Protein AF-A0AB73S0J6-F1 (afdb_monomer)

InterPro domains:
  IPR025014 Protein of unknown function DUF3958 [PF13125] (7-113)

Organism: NCBI:txid1890302

Mean predicted aligned error: 4.81 Å

Structure (mmCIF, N/CA/C/O backbone):
data_AF-A0AB73S0J6-F1
#
_entry.id   AF-A0AB73S0J6-F1
#
loop_
_atom_site.group_PDB
_atom_site.id
_atom_site.type_symbol
_atom_site.label_atom_id
_atom_site.label_alt_id
_atom_site.label_comp_id
_atom_site.label_asym_id
_atom_site.label_entity_id
_atom_site.label_seq_id
_atom_site.pdbx_PDB_ins_code
_atom_site.Cartn_x
_atom_site.Cartn_y
_atom_site.Cartn_z
_atom_site.occupancy
_atom_site.B_iso_or_equiv
_atom_site.auth_seq_id
_atom_site.auth_comp_id
_atom_site.auth_asym_id
_atom_site.auth_atom_id
_atom_site.pdbx_PDB_model_num
ATOM 1 N N . MET A 1 1 ? -31.275 0.625 33.387 1.00 61.34 1 MET A N 1
ATOM 2 C CA . MET A 1 1 ? -30.102 1.066 32.606 1.00 61.34 1 MET A CA 1
ATOM 3 C C . MET A 1 1 ? -29.766 2.490 33.020 1.00 61.34 1 MET A C 1
ATOM 5 O O . MET A 1 1 ? -30.668 3.321 33.022 1.00 61.34 1 MET A O 1
ATOM 9 N N . SER A 1 2 ? -28.533 2.765 33.455 1.00 79.69 2 SER A N 1
ATOM 10 C CA . SER A 1 2 ? -28.116 4.140 33.766 1.00 79.69 2 SER A CA 1
ATOM 11 C C . SER A 1 2 ? -27.983 4.931 32.463 1.00 79.69 2 SER A C 1
ATOM 13 O O . SER A 1 2 ? -27.317 4.461 31.541 1.00 79.69 2 SER A O 1
ATOM 15 N N . GLN A 1 3 ? -28.577 6.127 32.389 1.00 82.56 3 GLN A N 1
ATOM 16 C CA . GLN A 1 3 ? -28.443 7.030 31.233 1.00 82.56 3 GLN A CA 1
ATOM 17 C C . GLN A 1 3 ? -26.975 7.350 30.903 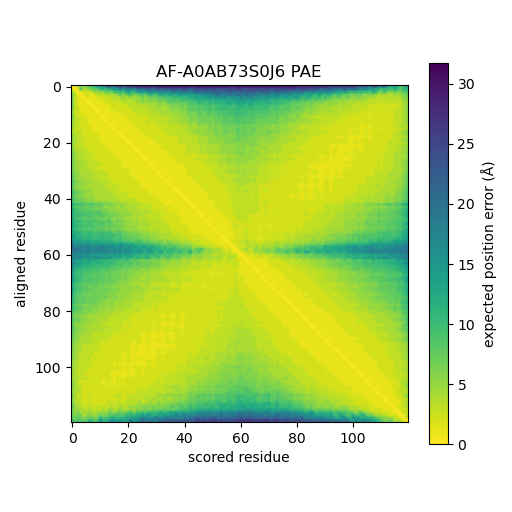1.00 82.56 3 GLN A C 1
ATOM 19 O O . GLN A 1 3 ? -26.662 7.733 29.778 1.00 82.56 3 GLN A O 1
ATOM 24 N N . ASP A 1 4 ? -26.077 7.212 31.879 1.00 88.75 4 ASP A N 1
ATOM 25 C CA . ASP A 1 4 ? -24.643 7.409 31.690 1.00 88.75 4 ASP A CA 1
ATOM 26 C C . ASP A 1 4 ? -23.996 6.266 30.889 1.00 88.75 4 ASP A C 1
ATOM 28 O O . ASP A 1 4 ? -23.315 6.516 29.897 1.00 88.75 4 ASP A O 1
ATOM 32 N N . ILE A 1 5 ? -24.298 5.008 31.230 1.00 86.56 5 ILE A N 1
ATOM 33 C CA . ILE A 1 5 ? -23.751 3.828 30.537 1.00 86.56 5 ILE A CA 1
ATOM 34 C C . ILE A 1 5 ? -24.240 3.779 29.082 1.00 86.56 5 ILE A C 1
ATOM 36 O O . ILE A 1 5 ? -23.470 3.485 28.169 1.00 86.56 5 ILE A O 1
ATOM 40 N N . GLU A 1 6 ? -25.499 4.145 28.835 1.00 88.38 6 GLU A N 1
ATOM 41 C CA . GLU A 1 6 ? -26.053 4.233 27.479 1.00 88.38 6 GLU A CA 1
ATOM 42 C C . GLU A 1 6 ? -25.322 5.285 26.624 1.00 88.38 6 GLU A C 1
ATOM 44 O O . GLU A 1 6 ? -24.990 5.037 25.461 1.00 88.38 6 GLU A O 1
ATOM 49 N N . LYS A 1 7 ? -24.993 6.447 27.205 1.00 92.62 7 LYS A N 1
ATOM 50 C CA . LYS A 1 7 ? -24.176 7.468 26.530 1.00 92.62 7 LYS A CA 1
ATOM 51 C C . LYS A 1 7 ? -22.772 6.952 26.221 1.00 92.62 7 LYS A C 1
ATOM 53 O O . LYS A 1 7 ? -22.290 7.180 25.112 1.00 92.62 7 LYS A O 1
ATOM 58 N N . GLN A 1 8 ? -22.136 6.248 27.157 1.00 92.62 8 GLN A N 1
ATOM 59 C CA . GLN A 1 8 ? -20.801 5.680 26.955 1.00 92.62 8 GLN A CA 1
ATOM 60 C C . GLN A 1 8 ? -20.790 4.619 25.843 1.00 92.62 8 GLN A C 1
ATOM 62 O O . GLN A 1 8 ? -19.937 4.672 24.957 1.00 92.62 8 GLN A O 1
ATOM 67 N N . ILE A 1 9 ? -21.775 3.715 25.813 1.00 91.94 9 ILE A N 1
ATOM 68 C CA . ILE A 1 9 ? -21.926 2.715 24.742 1.00 91.94 9 ILE A CA 1
ATOM 69 C C . ILE A 1 9 ? -22.088 3.400 23.381 1.00 91.94 9 ILE A C 1
ATOM 71 O O . ILE A 1 9 ? -21.414 3.033 22.418 1.00 91.94 9 ILE A O 1
ATOM 75 N N . ASN A 1 10 ? -22.933 4.430 23.293 1.00 94.12 10 ASN A N 1
ATOM 76 C CA . ASN A 1 10 ? -23.132 5.171 22.048 1.00 94.12 10 ASN A CA 1
ATOM 77 C C . ASN A 1 10 ? -21.847 5.860 21.561 1.00 94.12 10 ASN A C 1
ATOM 79 O O . ASN A 1 10 ? -21.560 5.838 20.364 1.00 94.12 10 ASN A O 1
ATOM 83 N N . GLN A 1 11 ? -21.041 6.412 22.472 1.00 95.69 11 GLN A N 1
ATOM 84 C CA . GLN A 1 11 ? -19.741 6.995 22.128 1.00 95.69 11 GLN A CA 1
ATOM 85 C C . GLN A 1 11 ? -18.754 5.946 21.607 1.00 95.69 11 GLN A C 1
ATOM 87 O O . GLN A 1 11 ? -18.078 6.188 20.607 1.00 95.69 11 GLN A O 1
ATOM 92 N N . VAL A 1 12 ? -18.673 4.778 22.251 1.00 96.19 12 VAL A N 1
ATOM 93 C CA . VAL A 1 12 ? -17.807 3.675 21.799 1.00 96.19 12 VAL A CA 1
ATOM 94 C C . VAL A 1 12 ? -18.249 3.1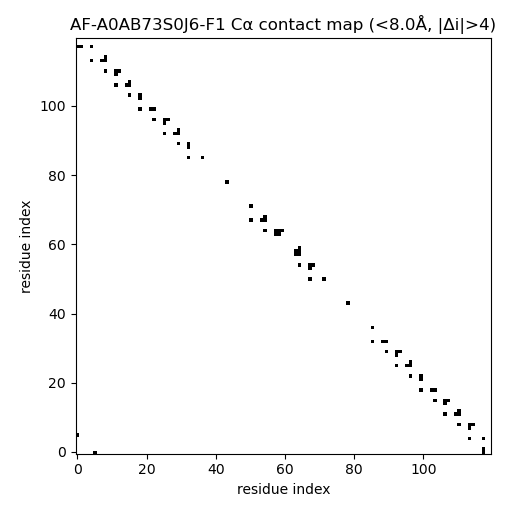74 20.424 1.00 96.19 12 VAL A C 1
ATOM 96 O O . VAL A 1 12 ? -17.417 3.029 19.533 1.00 96.19 12 VAL A O 1
ATOM 99 N N . ASN A 1 13 ? -19.555 3.012 20.203 1.00 95.31 13 ASN A N 1
ATOM 100 C CA . ASN A 1 13 ? -20.108 2.615 18.907 1.00 95.31 13 ASN A CA 1
ATOM 101 C C . ASN A 1 13 ? -19.774 3.619 17.800 1.00 95.31 13 ASN A C 1
ATOM 103 O O . ASN A 1 13 ? -19.464 3.224 16.677 1.00 95.31 13 ASN A O 1
ATOM 107 N N . GLN A 1 14 ? -19.835 4.918 18.101 1.00 96.75 14 GLN A N 1
ATOM 108 C CA . GLN A 1 14 ? -19.466 5.952 17.142 1.00 96.75 14 GLN A CA 1
ATOM 109 C C . GLN A 1 14 ? -17.978 5.875 16.786 1.00 96.75 14 GLN A C 1
ATOM 111 O O . GLN A 1 14 ? -17.639 5.924 15.607 1.00 96.75 14 GLN A O 1
ATOM 116 N N . LYS A 1 15 ? -17.102 5.694 17.781 1.00 97.62 15 LYS A N 1
ATOM 117 C CA . LYS A 1 15 ? -15.661 5.523 17.550 1.00 97.62 15 LYS A CA 1
ATOM 118 C C . LYS A 1 15 ? -15.357 4.270 16.730 1.00 97.62 15 LYS A C 1
ATOM 120 O O . LYS A 1 15 ? -14.574 4.355 15.796 1.00 97.62 15 LYS A O 1
ATOM 125 N N . LEU A 1 16 ? -16.011 3.144 17.023 1.00 97.44 16 LEU A N 1
ATOM 126 C CA . LEU A 1 16 ? -15.868 1.909 16.243 1.00 97.44 16 LEU A CA 1
ATOM 127 C C . LEU A 1 16 ? -16.242 2.122 14.773 1.00 97.44 16 LEU A C 1
ATOM 129 O O . LEU A 1 16 ? -15.513 1.687 13.891 1.00 97.44 16 LEU A O 1
ATOM 133 N N . ARG A 1 17 ? -17.330 2.853 14.494 1.00 97.56 17 ARG A N 1
ATOM 134 C CA . ARG A 1 17 ? -17.694 3.215 13.113 1.00 97.56 17 ARG A CA 1
ATOM 135 C C . ARG A 1 17 ? -16.603 4.030 12.424 1.00 97.56 17 ARG A C 1
ATOM 137 O O . ARG A 1 17 ? -16.253 3.704 11.297 1.00 97.56 17 ARG A O 1
ATOM 144 N N . SER A 1 18 ? -16.049 5.040 13.096 1.00 97.75 18 SER A N 1
ATOM 145 C CA . SER A 1 18 ? -14.926 5.813 12.551 1.00 97.75 18 SER A CA 1
ATOM 146 C C . SER A 1 18 ? -13.714 4.932 12.241 1.00 97.75 18 SER A C 1
ATOM 148 O O . SER A 1 18 ? -13.138 5.066 11.167 1.00 97.75 18 SER A O 1
ATOM 150 N N . VAL A 1 19 ? -13.368 3.997 13.131 1.00 98.19 19 VAL A N 1
ATOM 151 C CA . VAL A 1 19 ? -12.252 3.064 12.911 1.00 98.19 19 VAL A CA 1
ATOM 152 C C . VAL A 1 19 ? -12.506 2.168 11.702 1.00 98.19 19 VAL A C 1
ATOM 154 O O . VAL A 1 19 ? -11.609 2.009 10.882 1.00 98.19 19 VAL A O 1
ATOM 157 N N . PHE A 1 20 ? -13.724 1.645 11.526 1.00 97.50 20 PHE A N 1
ATOM 158 C CA . PHE A 1 20 ? -14.058 0.847 10.342 1.00 97.50 20 PHE A CA 1
ATOM 159 C C . PHE A 1 20 ? -13.924 1.641 9.038 1.00 97.50 20 PHE A C 1
ATOM 161 O O . PHE A 1 20 ? -13.409 1.119 8.052 1.00 97.50 20 PHE A O 1
ATOM 168 N N . GLU A 1 21 ? -14.341 2.910 9.023 1.00 98.19 21 GLU A N 1
ATOM 169 C CA . GLU A 1 21 ? -14.141 3.778 7.857 1.00 98.19 21 GLU A CA 1
ATOM 170 C C . GLU A 1 21 ? -12.653 4.014 7.563 1.00 98.19 21 GLU A C 1
ATOM 172 O O . GLU A 1 21 ? -12.243 4.040 6.403 1.00 98.19 21 GLU A O 1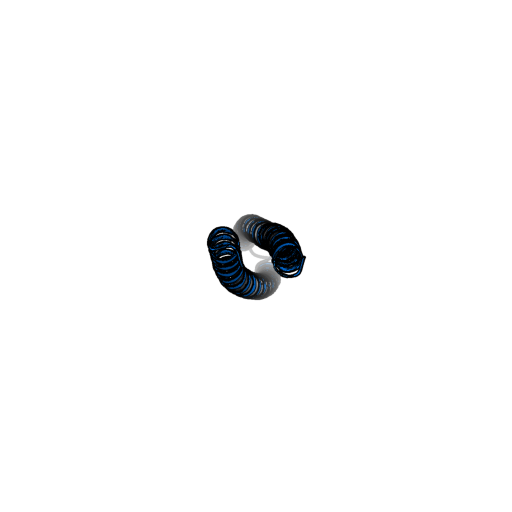
ATOM 177 N N . GLU A 1 22 ? -11.831 4.200 8.596 1.00 98.38 22 GLU A N 1
ATOM 178 C CA . GLU A 1 22 ? -10.385 4.375 8.440 1.00 98.38 22 GLU A CA 1
ATOM 179 C C . GLU A 1 22 ? -9.696 3.088 7.977 1.00 98.38 22 GLU A C 1
ATOM 181 O O . GLU A 1 22 ? -8.829 3.147 7.107 1.00 98.38 22 GLU A O 1
ATOM 186 N N . GLN A 1 23 ? -10.119 1.924 8.474 1.00 98.19 23 GLN A N 1
ATOM 187 C CA . GLN A 1 23 ? -9.634 0.622 8.013 1.00 98.19 23 GLN A CA 1
ATOM 188 C C . GLN A 1 23 ? -9.959 0.384 6.535 1.00 98.19 23 GLN A C 1
ATOM 190 O O . GLN A 1 23 ? -9.086 -0.060 5.792 1.00 98.19 23 GLN A O 1
ATOM 195 N N . ASP A 1 24 ? -11.169 0.722 6.084 1.00 98.38 24 ASP A N 1
ATOM 196 C CA . ASP A 1 24 ? -11.562 0.604 4.674 1.00 98.38 24 ASP A CA 1
ATOM 197 C C . ASP A 1 24 ? -10.723 1.520 3.764 1.00 98.38 24 ASP A C 1
ATOM 199 O O . ASP A 1 24 ? -10.198 1.097 2.725 1.00 98.38 24 ASP A O 1
ATOM 203 N N . ARG A 1 25 ? -10.494 2.767 4.199 1.00 98.44 25 ARG A N 1
ATOM 204 C CA . ARG A 1 25 ? -9.607 3.709 3.497 1.00 98.44 25 ARG A CA 1
ATOM 205 C C . ARG A 1 25 ? -8.165 3.210 3.457 1.00 98.44 25 ARG A C 1
ATOM 207 O O . ARG A 1 25 ? -7.540 3.262 2.397 1.00 98.44 25 ARG A O 1
ATOM 214 N N . ASN A 1 26 ? -7.637 2.719 4.577 1.00 98.62 26 ASN A N 1
ATOM 215 C CA . ASN A 1 26 ? -6.283 2.177 4.657 1.00 98.62 26 ASN A CA 1
ATOM 216 C C . ASN A 1 26 ? -6.132 0.937 3.760 1.00 98.62 26 ASN A C 1
ATOM 218 O O . ASN A 1 26 ? -5.163 0.843 3.009 1.00 98.62 26 ASN A O 1
ATOM 222 N N . GLN A 1 27 ? -7.121 0.041 3.741 1.00 98.44 27 GLN A N 1
ATOM 223 C CA . GLN A 1 27 ? -7.125 -1.136 2.874 1.00 98.44 27 GLN A CA 1
ATOM 224 C C . GLN A 1 27 ? -7.153 -0.757 1.386 1.00 98.44 27 GLN A C 1
ATOM 226 O O . GLN A 1 27 ? -6.395 -1.318 0.592 1.00 98.44 27 GLN A O 1
ATOM 231 N N . SER A 1 2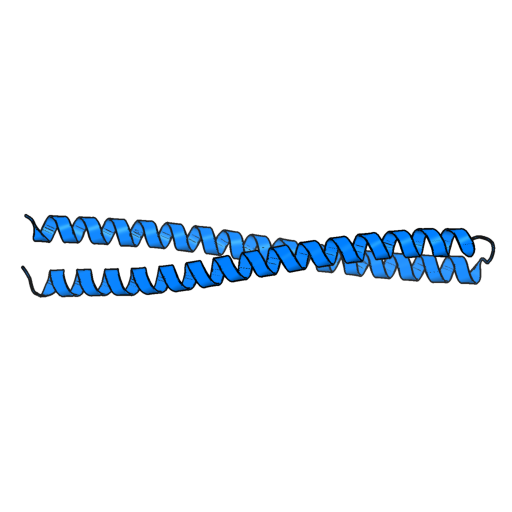8 ? -7.969 0.230 1.011 1.00 98.50 28 SER A N 1
ATOM 232 C CA . SER A 1 28 ? -7.997 0.774 -0.352 1.00 98.50 28 SER A CA 1
ATOM 233 C C . SER A 1 28 ? -6.651 1.400 -0.739 1.00 98.50 28 SER A C 1
ATOM 235 O O . SER A 1 28 ? -6.155 1.199 -1.848 1.00 98.50 28 SER A O 1
ATOM 237 N N . ALA A 1 29 ? -6.015 2.123 0.188 1.00 98.56 29 ALA A N 1
ATOM 238 C CA . ALA A 1 29 ? -4.697 2.711 -0.027 1.00 98.56 29 ALA A CA 1
ATOM 239 C C . ALA A 1 29 ? -3.592 1.648 -0.167 1.00 98.56 29 ALA A C 1
ATOM 241 O O . ALA A 1 29 ? -2.692 1.825 -0.986 1.00 98.56 29 ALA A O 1
ATOM 242 N N . ILE A 1 30 ? -3.670 0.539 0.576 1.00 98.56 30 ILE A N 1
ATOM 243 C CA . ILE A 1 30 ? -2.757 -0.605 0.429 1.00 98.56 30 ILE A CA 1
ATOM 244 C C . ILE A 1 30 ? -2.892 -1.220 -0.965 1.00 98.56 30 ILE A C 1
ATOM 246 O O . ILE A 1 30 ? -1.882 -1.417 -1.630 1.00 98.56 30 ILE A O 1
ATOM 250 N N . GLN A 1 31 ? -4.113 -1.455 -1.446 1.00 98.50 31 GLN A N 1
ATOM 251 C CA . GLN A 1 31 ? -4.332 -2.006 -2.790 1.00 98.50 31 GLN A CA 1
ATOM 252 C C . GLN A 1 31 ? -3.799 -1.076 -3.887 1.00 98.50 31 GLN A C 1
ATOM 254 O O . GLN A 1 31 ? -3.143 -1.526 -4.826 1.00 98.50 31 GLN A O 1
ATOM 259 N N . ALA A 1 32 ? -4.033 0.232 -3.757 1.00 98.38 32 ALA A N 1
ATOM 260 C CA . ALA A 1 32 ? -3.486 1.217 -4.686 1.00 98.38 32 ALA A CA 1
ATOM 261 C C . ALA A 1 32 ? -1.946 1.230 -4.670 1.00 98.38 32 ALA A C 1
ATOM 263 O O . ALA A 1 32 ? -1.317 1.326 -5.723 1.00 98.38 32 ALA A O 1
ATOM 264 N N . GLN A 1 33 ? -1.338 1.097 -3.488 1.00 98.31 33 GLN A N 1
ATOM 265 C CA . GLN A 1 33 ? 0.112 1.002 -3.326 1.00 98.31 33 GLN A CA 1
ATOM 266 C C . GLN A 1 33 ? 0.679 -0.278 -3.961 1.00 98.31 33 GLN A C 1
ATOM 268 O O . GLN A 1 33 ? 1.699 -0.220 -4.642 1.00 98.31 33 GLN A O 1
ATOM 273 N N . GLU A 1 34 ? 0.015 -1.421 -3.783 1.00 98.25 34 GLU A N 1
ATOM 274 C CA . GLU A 1 34 ? 0.405 -2.696 -4.401 1.00 98.25 34 GLU A CA 1
ATOM 275 C C . GLU A 1 34 ? 0.346 -2.626 -5.931 1.00 98.25 34 GLU A C 1
ATOM 277 O O . GLU A 1 34 ? 1.259 -3.108 -6.606 1.00 98.25 34 GLU A O 1
ATOM 282 N N . GLN A 1 35 ? -0.679 -1.971 -6.485 1.00 98.38 35 GLN A N 1
ATOM 283 C CA . GLN A 1 35 ? -0.767 -1.741 -7.926 1.00 98.38 35 GLN A CA 1
ATOM 284 C C . GLN A 1 35 ? 0.360 -0.826 -8.422 1.00 98.38 35 GLN A C 1
ATOM 286 O O . GLN A 1 35 ? 1.015 -1.146 -9.411 1.00 98.38 35 GLN A O 1
ATOM 291 N N . ALA A 1 36 ? 0.639 0.273 -7.714 1.00 98.00 36 ALA A N 1
ATOM 292 C CA . ALA A 1 36 ? 1.726 1.184 -8.070 1.00 98.00 36 ALA A CA 1
ATOM 293 C C . ALA A 1 36 ? 3.101 0.489 -8.046 1.00 98.00 36 ALA A C 1
ATOM 295 O O . ALA A 1 36 ? 3.936 0.735 -8.918 1.00 98.00 36 ALA A O 1
ATOM 296 N N . GLU A 1 37 ? 3.335 -0.406 -7.082 1.00 98.31 37 GLU A N 1
ATOM 297 C CA . GLU A 1 37 ? 4.533 -1.250 -7.034 1.00 98.31 37 GLU A CA 1
ATOM 298 C C . GLU A 1 37 ? 4.615 -2.186 -8.245 1.00 98.31 37 GLU A C 1
ATOM 300 O O . GLU A 1 37 ? 5.664 -2.258 -8.889 1.00 98.31 37 GLU A O 1
ATOM 305 N N . ALA A 1 38 ? 3.522 -2.874 -8.588 1.00 98.12 38 ALA A N 1
ATOM 306 C CA . ALA A 1 38 ? 3.477 -3.770 -9.742 1.00 98.12 38 ALA A CA 1
ATOM 307 C C . ALA A 1 38 ? 3.786 -3.030 -11.056 1.00 98.12 38 ALA A C 1
ATOM 309 O O . ALA A 1 38 ? 4.667 -3.457 -11.810 1.00 98.12 38 ALA A O 1
ATOM 310 N N . ASP A 1 39 ? 3.136 -1.886 -11.280 1.00 98.12 39 ASP A N 1
ATOM 311 C CA . ASP A 1 39 ? 3.342 -1.038 -12.458 1.00 98.12 39 ASP A CA 1
ATOM 312 C C . ASP A 1 39 ? 4.794 -0.539 -12.537 1.00 98.12 39 ASP A C 1
ATOM 314 O O . ASP A 1 39 ? 5.423 -0.543 -13.604 1.00 98.12 39 ASP A O 1
ATOM 318 N N . PHE A 1 40 ? 5.369 -0.146 -11.396 1.00 97.81 40 PHE A N 1
ATOM 319 C CA . PHE A 1 40 ? 6.762 0.280 -11.313 1.00 97.81 40 PHE A CA 1
ATOM 320 C C . PHE A 1 40 ? 7.732 -0.849 -11.679 1.00 97.81 40 PHE A C 1
ATOM 322 O O . PHE A 1 40 ? 8.642 -0.636 -12.486 1.00 97.81 40 PHE A O 1
ATOM 329 N N . TYR A 1 41 ? 7.547 -2.056 -11.136 1.00 96.75 41 TYR A N 1
ATOM 330 C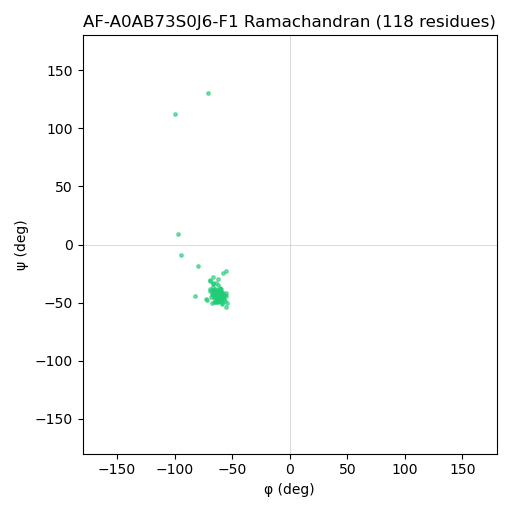 CA . TYR A 1 41 ? 8.424 -3.189 -11.444 1.00 96.75 41 TYR A CA 1
ATOM 331 C C . TYR A 1 41 ? 8.308 -3.642 -12.904 1.00 96.75 41 TYR A C 1
ATOM 333 O O . TYR A 1 41 ? 9.321 -4.013 -13.508 1.00 96.75 41 TYR A O 1
ATOM 341 N N . GLU A 1 42 ? 7.120 -3.557 -13.504 1.00 97.56 42 GLU A N 1
ATOM 342 C CA . GLU A 1 42 ? 6.937 -3.798 -14.936 1.00 97.56 42 GLU A CA 1
ATOM 343 C C . GLU A 1 42 ? 7.701 -2.762 -15.775 1.00 97.56 42 GLU A C 1
ATOM 345 O O . GLU A 1 42 ? 8.474 -3.124 -16.670 1.00 97.56 42 GLU A O 1
ATOM 350 N N . CYS A 1 43 ? 7.541 -1.473 -15.460 1.00 95.88 43 CYS A N 1
ATOM 351 C CA . CYS A 1 43 ? 8.243 -0.383 -16.136 1.00 95.88 43 CYS A CA 1
ATOM 352 C C . CYS A 1 43 ? 9.766 -0.544 -16.032 1.00 95.88 43 CYS A C 1
ATOM 354 O O . CYS A 1 43 ? 10.474 -0.483 -17.040 1.00 95.88 43 CYS A O 1
ATOM 356 N N . ARG A 1 44 ? 10.267 -0.846 -14.832 1.00 96.19 44 ARG A N 1
ATOM 357 C CA . ARG A 1 44 ? 11.682 -1.114 -14.558 1.00 96.19 44 ARG A CA 1
ATOM 358 C C . ARG A 1 44 ? 12.223 -2.287 -15.374 1.00 96.19 44 ARG A C 1
ATOM 360 O O . ARG A 1 44 ? 13.312 -2.206 -15.940 1.00 96.19 44 ARG A O 1
ATOM 367 N N . SER A 1 45 ? 11.463 -3.378 -15.470 1.00 96.12 45 SER A N 1
ATOM 368 C CA . SER A 1 45 ? 11.845 -4.534 -16.287 1.00 96.12 45 SER A CA 1
ATOM 369 C C . SER A 1 45 ? 11.969 -4.161 -17.768 1.00 96.12 45 SER A C 1
ATOM 371 O O . SER A 1 45 ? 12.982 -4.460 -18.407 1.00 96.12 45 SER A O 1
ATOM 373 N N . ARG A 1 46 ? 10.983 -3.430 -18.303 1.00 96.25 46 ARG A N 1
ATOM 374 C CA . ARG A 1 46 ? 10.999 -2.935 -19.689 1.00 96.25 46 ARG A CA 1
ATOM 375 C C . ARG A 1 46 ? 12.162 -1.981 -19.948 1.00 96.25 46 ARG A C 1
ATOM 377 O O . ARG A 1 46 ? 12.812 -2.092 -20.985 1.00 96.25 46 ARG A O 1
ATOM 384 N N . ASN A 1 47 ? 12.436 -1.077 -19.008 1.00 94.94 47 ASN A N 1
ATOM 385 C CA . ASN A 1 47 ? 13.544 -0.132 -19.083 1.00 94.94 47 ASN A CA 1
ATOM 386 C C . ASN A 1 47 ? 14.883 -0.873 -19.202 1.00 94.94 47 ASN A C 1
ATOM 388 O O . ASN A 1 47 ? 15.628 -0.646 -20.155 1.00 94.94 47 ASN A O 1
ATOM 392 N N . ARG A 1 48 ? 15.130 -1.846 -18.318 1.00 95.69 48 ARG A N 1
ATOM 393 C CA . ARG A 1 48 ? 16.331 -2.687 -18.364 1.00 95.69 48 ARG A CA 1
ATOM 394 C C . ARG A 1 48 ? 16.509 -3.375 -19.719 1.00 95.69 48 ARG A C 1
ATOM 396 O O . ARG A 1 48 ? 17.574 -3.261 -20.314 1.00 95.69 48 ARG A O 1
ATOM 403 N N . LEU A 1 49 ? 15.470 -4.040 -20.229 1.00 96.56 49 LEU A N 1
ATOM 404 C CA . LEU A 1 49 ? 15.535 -4.731 -21.525 1.00 96.56 49 LEU A CA 1
ATOM 405 C C . LEU A 1 49 ? 15.836 -3.772 -22.686 1.00 96.56 49 LEU A C 1
ATOM 407 O O . LEU A 1 49 ? 16.560 -4.123 -23.620 1.00 96.56 49 LEU A O 1
ATOM 411 N N . LEU A 1 50 ? 15.283 -2.559 -22.635 1.00 95.88 50 LEU A N 1
ATOM 412 C CA . LEU A 1 50 ? 15.532 -1.526 -23.633 1.00 95.88 50 LEU A CA 1
ATOM 413 C C . LEU A 1 50 ? 16.995 -1.068 -23.607 1.00 95.88 50 LEU A C 1
ATOM 415 O O . LEU A 1 50 ? 17.620 -1.008 -24.666 1.00 95.88 50 LEU A O 1
ATOM 419 N N . PHE A 1 51 ? 17.560 -0.804 -22.427 1.00 95.62 51 PHE A N 1
ATOM 420 C CA . PHE A 1 51 ? 18.968 -0.417 -22.312 1.00 95.62 51 PHE A CA 1
ATOM 421 C C . PHE A 1 51 ? 19.923 -1.549 -22.686 1.00 95.62 51 PHE A C 1
ATOM 423 O O . PHE A 1 51 ? 20.885 -1.286 -23.404 1.00 95.62 51 PHE A O 1
ATOM 430 N N . ASP A 1 52 ? 19.624 -2.798 -22.315 1.00 94.88 52 ASP A N 1
ATOM 431 C CA . ASP A 1 52 ? 20.405 -3.968 -22.739 1.00 94.88 52 ASP A CA 1
ATOM 432 C C . ASP A 1 52 ? 20.481 -4.044 -24.277 1.00 94.88 52 ASP A C 1
ATOM 434 O O . ASP A 1 52 ? 21.551 -4.242 -24.858 1.00 94.88 52 ASP A O 1
ATOM 438 N N . ARG A 1 53 ? 19.357 -3.799 -24.967 1.00 95.44 53 ARG A N 1
ATOM 439 C CA . ARG A 1 53 ? 19.302 -3.780 -26.437 1.00 95.44 53 ARG A CA 1
ATOM 440 C C . ARG A 1 53 ? 20.057 -2.598 -27.047 1.00 95.44 53 ARG A C 1
ATOM 442 O O . ARG A 1 53 ? 20.767 -2.777 -28.038 1.00 95.44 53 ARG A O 1
ATOM 449 N N . ILE A 1 54 ? 19.878 -1.394 -26.504 1.00 93.75 54 ILE A N 1
ATOM 450 C CA . ILE A 1 54 ? 20.516 -0.174 -27.017 1.00 93.75 54 ILE A CA 1
ATOM 451 C C . ILE A 1 54 ? 22.032 -0.268 -26.858 1.00 93.75 54 ILE A C 1
ATOM 453 O O . ILE A 1 54 ? 22.755 -0.071 -27.833 1.00 93.75 54 ILE A O 1
ATOM 457 N N . LEU A 1 55 ? 22.510 -0.636 -25.669 1.00 92.56 55 LEU A N 1
ATOM 458 C CA . LEU A 1 55 ? 23.935 -0.799 -25.397 1.00 92.56 55 LEU A CA 1
ATOM 459 C C . LEU A 1 55 ? 24.528 -1.934 -26.234 1.00 92.56 55 LEU A C 1
ATOM 461 O O . LEU A 1 55 ? 25.600 -1.768 -26.806 1.00 92.56 55 LEU A O 1
ATOM 465 N N . GLY A 1 56 ? 23.798 -3.040 -26.410 1.00 92.25 56 GLY A N 1
ATOM 466 C CA . GLY A 1 56 ? 24.194 -4.111 -27.325 1.00 92.25 56 GLY A CA 1
ATOM 467 C C . GLY A 1 56 ? 24.282 -3.671 -28.792 1.00 92.25 56 GLY A C 1
ATOM 468 O O . GLY A 1 56 ? 25.103 -4.199 -29.534 1.00 92.25 56 GLY A O 1
ATOM 469 N N . THR A 1 57 ? 23.494 -2.683 -29.221 1.00 93.69 57 THR A N 1
ATOM 470 C CA . THR A 1 57 ? 23.510 -2.175 -30.607 1.00 93.69 57 THR A CA 1
ATOM 471 C C . THR A 1 57 ? 24.628 -1.158 -30.833 1.00 93.69 57 THR A C 1
ATOM 473 O O . THR A 1 57 ? 25.334 -1.230 -31.834 1.00 93.69 57 THR A O 1
ATOM 476 N N . TRP A 1 58 ? 24.809 -0.224 -29.899 1.00 91.44 58 TRP A N 1
ATOM 477 C CA . TRP A 1 58 ? 25.704 0.926 -30.057 1.00 91.44 58 TRP A CA 1
ATOM 478 C C . TRP A 1 58 ? 27.091 0.735 -29.430 1.00 91.44 58 TRP A C 1
ATOM 480 O O . TRP A 1 58 ? 27.874 1.676 -29.407 1.00 91.44 58 TRP A O 1
ATOM 490 N N . HIS A 1 59 ? 27.436 -0.471 -28.969 1.00 82.81 59 HIS A N 1
ATOM 491 C CA . HIS A 1 59 ? 28.720 -0.756 -28.308 1.00 82.81 59 HIS A CA 1
ATOM 492 C C . HIS A 1 59 ? 29.969 -0.433 -29.152 1.00 82.81 59 HIS A C 1
ATOM 494 O O . HIS A 1 59 ? 31.045 -0.227 -28.594 1.00 82.81 59 HIS A O 1
ATOM 500 N N . GLY A 1 60 ? 29.851 -0.414 -30.485 1.00 85.62 60 GLY A N 1
ATOM 501 C CA . GLY A 1 60 ? 30.951 -0.069 -31.393 1.00 85.62 60 GLY A CA 1
ATOM 502 C C . GLY A 1 60 ? 31.202 1.437 -31.536 1.00 85.62 60 GLY A C 1
ATOM 503 O O . GLY A 1 60 ? 32.287 1.834 -31.958 1.00 85.62 60 GLY A O 1
ATOM 504 N N . ASP A 1 61 ? 30.227 2.272 -31.171 1.00 94.88 61 ASP A N 1
ATOM 505 C CA . ASP A 1 61 ? 30.343 3.729 -31.173 1.00 94.88 61 ASP A CA 1
ATOM 506 C C . ASP A 1 61 ? 30.633 4.210 -29.749 1.00 94.88 61 ASP A C 1
ATOM 508 O O . ASP A 1 61 ? 29.803 4.106 -28.845 1.00 94.88 61 ASP A O 1
ATOM 512 N N . ARG A 1 62 ? 31.839 4.742 -29.539 1.00 92.38 62 ARG A N 1
ATOM 513 C CA . ARG A 1 62 ? 32.302 5.159 -28.212 1.00 92.38 62 ARG A CA 1
ATOM 514 C C . ARG A 1 62 ? 31.458 6.287 -27.618 1.00 92.38 62 ARG A C 1
ATOM 516 O O . ARG A 1 62 ? 31.217 6.274 -26.412 1.00 92.38 62 ARG A O 1
ATOM 523 N N . GLU A 1 63 ? 31.060 7.267 -28.423 1.00 94.56 63 GLU A N 1
ATOM 524 C CA . GLU A 1 63 ? 30.320 8.434 -27.938 1.00 94.56 63 GLU A CA 1
ATOM 525 C C . GLU A 1 63 ? 28.895 8.026 -27.565 1.00 94.56 63 GLU A C 1
ATOM 527 O O . GLU A 1 63 ? 28.451 8.271 -26.440 1.00 94.56 63 GLU A O 1
ATOM 532 N N . MET A 1 64 ? 28.226 7.289 -28.455 1.00 93.62 64 MET A N 1
ATOM 533 C CA . MET A 1 64 ? 26.871 6.797 -28.214 1.00 93.62 64 MET A CA 1
ATOM 534 C C . MET A 1 64 ? 26.824 5.782 -27.068 1.00 93.62 64 MET A C 1
ATOM 536 O O . MET A 1 64 ? 25.938 5.855 -26.215 1.00 93.62 64 MET A O 1
ATOM 540 N N . SER A 1 65 ? 27.793 4.865 -26.988 1.00 92.31 65 SER A N 1
ATOM 541 C CA . SER A 1 65 ? 27.878 3.909 -25.881 1.00 92.31 65 SER A CA 1
ATOM 542 C C . SER A 1 65 ? 28.061 4.616 -24.536 1.00 92.31 65 SER A C 1
ATOM 544 O O . SER A 1 65 ? 27.433 4.215 -23.555 1.00 92.31 65 SER A O 1
ATOM 546 N N . GLN A 1 66 ? 28.898 5.657 -24.465 1.00 94.75 66 GLN A N 1
ATOM 547 C CA . GLN A 1 66 ? 29.094 6.416 -23.228 1.00 94.75 66 GLN A CA 1
ATOM 548 C C . GLN A 1 66 ? 27.836 7.202 -22.847 1.00 94.75 66 GLN A C 1
ATOM 550 O O . GLN A 1 66 ? 27.455 7.208 -21.676 1.00 94.75 66 GLN A O 1
ATOM 555 N N . PHE A 1 67 ? 27.177 7.831 -23.825 1.00 95.50 67 PHE A N 1
ATOM 556 C CA . PHE A 1 67 ? 25.923 8.549 -23.615 1.00 95.50 67 PHE A CA 1
ATOM 557 C C . PHE A 1 67 ? 24.863 7.640 -22.983 1.00 95.50 67 PHE A C 1
ATOM 559 O O . PHE A 1 67 ? 24.361 7.942 -21.900 1.00 95.50 67 PHE A O 1
ATOM 566 N N . PHE A 1 68 ? 24.587 6.483 -23.593 1.00 95.38 68 PHE A N 1
ATOM 567 C CA . PHE A 1 68 ? 23.573 5.561 -23.081 1.00 95.38 68 PHE A CA 1
ATOM 568 C C . PHE A 1 68 ? 23.948 4.933 -21.738 1.00 95.38 68 PHE A C 1
ATOM 570 O O . PHE A 1 68 ? 23.057 4.714 -20.920 1.00 95.38 68 PHE A O 1
ATOM 577 N N . MET A 1 69 ? 25.235 4.677 -21.475 1.00 94.00 69 MET A N 1
ATOM 578 C CA . MET A 1 69 ? 25.680 4.207 -20.159 1.00 94.00 69 MET A CA 1
ATOM 579 C C . MET A 1 69 ? 25.391 5.234 -19.064 1.00 94.00 69 MET A C 1
ATOM 581 O O . MET A 1 69 ? 24.842 4.870 -18.026 1.00 94.00 69 MET A O 1
ATOM 585 N N . ASN A 1 70 ? 25.704 6.510 -19.305 1.00 96.12 70 ASN A N 1
ATOM 586 C CA . ASN A 1 70 ? 25.420 7.579 -18.348 1.00 96.12 70 ASN A CA 1
ATOM 587 C C . ASN A 1 70 ? 23.905 7.722 -18.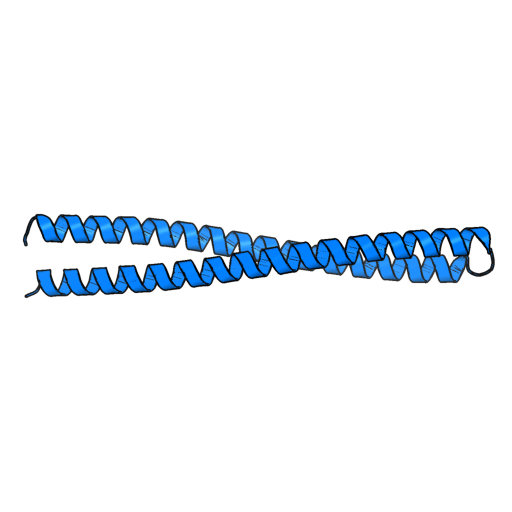125 1.00 96.12 70 ASN A C 1
ATOM 589 O O . ASN A 1 70 ? 23.449 7.730 -16.986 1.00 96.12 70 ASN A O 1
ATOM 593 N N . THR A 1 71 ? 23.107 7.732 -19.201 1.00 95.94 71 THR A N 1
ATOM 594 C CA . THR A 1 71 ? 21.639 7.780 -19.090 1.00 95.94 71 THR A CA 1
ATOM 595 C C . THR A 1 71 ? 21.082 6.583 -18.319 1.00 95.94 71 THR A C 1
ATOM 597 O O . THR A 1 71 ? 20.150 6.736 -17.531 1.00 95.94 71 THR A O 1
ATOM 600 N N . TYR A 1 72 ? 21.644 5.387 -18.515 1.00 95.56 72 TYR A N 1
ATOM 601 C CA . TYR A 1 72 ? 21.201 4.202 -17.790 1.00 95.56 72 TYR A CA 1
ATOM 602 C C . TYR A 1 72 ? 21.534 4.291 -16.299 1.00 95.56 72 TYR A C 1
ATOM 604 O O . TYR A 1 72 ? 20.705 3.938 -15.462 1.00 95.56 72 TYR A O 1
ATOM 612 N N . GLN A 1 73 ? 22.711 4.814 -15.949 1.00 95.75 73 GLN A N 1
ATOM 613 C CA . GLN A 1 73 ? 23.073 5.076 -14.556 1.00 95.75 73 GLN A CA 1
ATOM 614 C C . GLN A 1 73 ? 22.109 6.077 -13.908 1.00 95.75 73 GLN A C 1
ATOM 616 O O . GLN A 1 73 ? 21.605 5.809 -12.816 1.00 95.75 73 GLN A 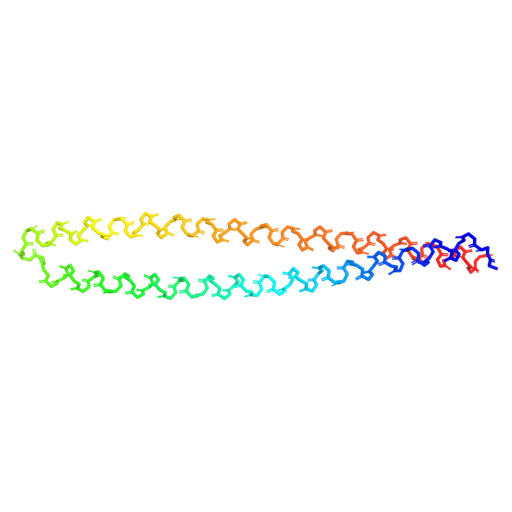O 1
ATOM 621 N N . ASP A 1 74 ? 21.779 7.174 -14.592 1.00 96.81 74 ASP A N 1
ATOM 622 C CA . ASP A 1 74 ? 20.801 8.156 -14.109 1.00 96.81 74 ASP A CA 1
ATOM 623 C C . ASP A 1 74 ? 19.420 7.520 -13.889 1.00 96.81 74 ASP A C 1
ATOM 625 O O . ASP A 1 74 ? 18.799 7.708 -12.838 1.00 96.81 74 ASP A O 1
ATOM 629 N N . ALA A 1 75 ? 18.9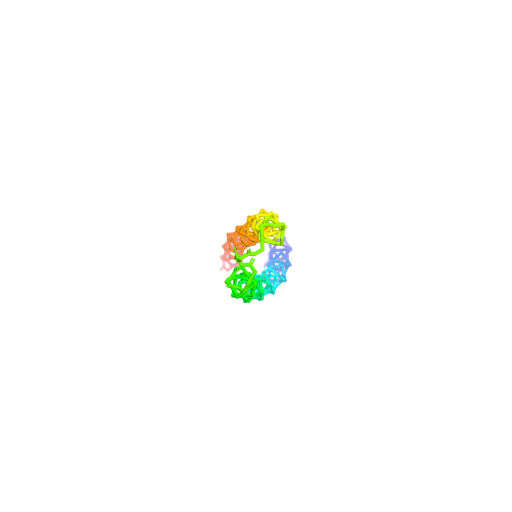59 6.696 -14.835 1.00 95.56 75 ALA A N 1
ATOM 630 C CA . ALA A 1 75 ? 17.716 5.945 -14.695 1.00 95.56 75 ALA A CA 1
ATOM 631 C C . ALA A 1 75 ? 17.753 5.008 -13.475 1.00 95.56 75 ALA A C 1
ATOM 633 O O . ALA A 1 75 ? 16.822 5.013 -12.671 1.00 95.56 75 ALA A O 1
ATOM 634 N N . GLN A 1 76 ? 18.850 4.274 -13.261 1.00 95.62 76 GLN A N 1
ATOM 635 C CA . GLN A 1 76 ? 19.026 3.414 -12.085 1.00 95.62 76 GLN A CA 1
ATOM 636 C C . GLN A 1 76 ? 19.016 4.203 -10.768 1.00 95.62 76 GLN A C 1
ATOM 638 O O . GLN A 1 76 ? 18.523 3.705 -9.752 1.00 95.62 76 GLN A O 1
ATOM 643 N N . HIS A 1 77 ? 19.553 5.424 -10.751 1.00 96.56 77 HIS A N 1
ATOM 644 C CA . HIS A 1 77 ? 19.485 6.294 -9.577 1.00 96.56 77 HIS A CA 1
ATOM 645 C C . HIS A 1 77 ? 18.042 6.697 -9.257 1.00 96.56 77 HIS A C 1
ATOM 647 O O . HIS A 1 77 ? 17.633 6.624 -8.095 1.00 96.56 77 HIS A O 1
ATOM 653 N N . ILE A 1 78 ? 17.258 7.053 -10.278 1.00 95.62 78 ILE A N 1
ATOM 654 C CA . ILE A 1 78 ? 15.829 7.351 -10.130 1.00 95.62 78 ILE A CA 1
ATOM 655 C C . ILE A 1 78 ? 15.069 6.105 -9.659 1.00 95.62 78 ILE A C 1
ATOM 657 O O . ILE A 1 78 ? 14.312 6.190 -8.695 1.00 95.62 78 ILE A O 1
ATOM 661 N N . GLU A 1 79 ? 15.319 4.938 -10.260 1.00 96.69 79 GLU A N 1
ATOM 662 C CA . GLU A 1 79 ? 14.689 3.671 -9.864 1.00 96.69 79 GLU A CA 1
ATOM 663 C C . GLU A 1 79 ? 14.904 3.357 -8.380 1.00 96.69 79 GLU A C 1
ATOM 665 O O . GLU A 1 79 ? 13.962 2.973 -7.688 1.00 96.69 79 GLU A O 1
ATOM 670 N N . ARG A 1 80 ? 16.127 3.532 -7.863 1.00 97.31 80 ARG A N 1
ATOM 671 C CA . ARG A 1 80 ? 16.425 3.302 -6.438 1.00 97.31 80 ARG A CA 1
ATOM 672 C C . ARG A 1 80 ? 15.647 4.254 -5.538 1.00 97.31 80 ARG A C 1
ATOM 674 O O . ARG A 1 80 ? 15.113 3.819 -4.522 1.00 97.31 80 ARG A O 1
ATOM 681 N N . LYS A 1 81 ? 15.567 5.533 -5.916 1.00 97.88 81 LYS A N 1
ATOM 682 C CA . LYS A 1 81 ? 14.811 6.535 -5.160 1.00 97.88 81 LYS A CA 1
ATOM 683 C C . LYS A 1 81 ? 13.324 6.177 -5.107 1.00 97.88 81 LYS A C 1
ATOM 685 O O . LYS A 1 81 ? 12.756 6.144 -4.023 1.00 97.88 81 LYS A O 1
ATOM 690 N N . VAL A 1 82 ? 12.727 5.846 -6.252 1.00 97.75 82 VAL A N 1
ATOM 691 C CA . VAL A 1 82 ? 11.310 5.457 -6.330 1.00 97.75 82 VAL A CA 1
ATOM 692 C C . VAL A 1 82 ? 11.049 4.163 -5.557 1.00 97.75 82 VAL A C 1
ATOM 694 O O . VAL A 1 82 ? 10.065 4.079 -4.832 1.00 97.75 82 VAL A O 1
ATOM 697 N N . THR A 1 83 ? 11.956 3.183 -5.634 1.00 98.00 83 THR A N 1
ATOM 698 C CA . THR A 1 83 ? 11.859 1.937 -4.849 1.00 98.00 83 THR A CA 1
ATOM 699 C C . THR A 1 83 ? 11.761 2.245 -3.353 1.00 98.00 83 THR A C 1
ATOM 701 O O . THR A 1 83 ? 10.849 1.771 -2.686 1.00 98.00 83 THR A O 1
ATOM 704 N N . PHE A 1 84 ? 12.649 3.101 -2.843 1.00 98.00 84 PHE A N 1
ATOM 705 C CA . PHE A 1 84 ? 12.643 3.500 -1.437 1.00 98.00 84 PHE A CA 1
ATOM 706 C C . PHE A 1 84 ? 11.365 4.255 -1.039 1.00 98.00 84 PHE A C 1
ATOM 708 O O . PHE A 1 84 ? 10.825 4.046 0.045 1.00 98.00 84 PHE A O 1
ATOM 715 N N . GLU A 1 85 ? 10.860 5.135 -1.906 1.00 98.19 85 GLU A N 1
ATOM 716 C CA . GLU A 1 85 ? 9.605 5.858 -1.668 1.00 98.19 85 GLU A CA 1
ATOM 717 C C . GLU A 1 85 ? 8.402 4.905 -1.585 1.00 98.19 85 GLU A C 1
ATOM 719 O O . GLU A 1 85 ? 7.580 5.043 -0.674 1.00 98.19 85 GLU A O 1
ATOM 724 N N . LEU A 1 86 ? 8.331 3.909 -2.474 1.00 98.19 86 LEU A N 1
ATOM 725 C CA . LEU A 1 86 ? 7.290 2.880 -2.456 1.00 98.19 86 LEU A CA 1
ATOM 726 C C . LEU A 1 86 ? 7.371 2.021 -1.185 1.00 98.19 86 LEU A C 1
ATOM 728 O O . LEU A 1 86 ? 6.376 1.880 -0.475 1.00 98.19 86 LEU A O 1
ATOM 732 N N . GLU A 1 87 ? 8.561 1.526 -0.836 1.00 97.94 87 GLU A N 1
ATOM 733 C CA . GLU A 1 87 ? 8.780 0.714 0.369 1.00 97.94 87 GLU A CA 1
ATOM 734 C C . GLU A 1 87 ? 8.386 1.466 1.650 1.00 97.94 87 GLU A C 1
ATOM 736 O O . GLU A 1 87 ? 7.670 0.928 2.498 1.00 97.94 87 GLU A O 1
ATOM 741 N N . ASN A 1 88 ? 8.774 2.739 1.772 1.00 98.31 88 ASN A N 1
ATOM 742 C CA . ASN A 1 88 ? 8.389 3.566 2.916 1.00 98.31 88 ASN A CA 1
ATOM 743 C C . ASN A 1 88 ? 6.879 3.784 2.994 1.00 98.31 88 ASN A C 1
ATOM 745 O O . ASN A 1 88 ? 6.296 3.755 4.085 1.00 98.31 88 ASN A O 1
ATOM 749 N N . LYS A 1 89 ? 6.228 4.028 1.850 1.00 98.25 89 LYS A N 1
ATOM 750 C CA . LYS A 1 89 ? 4.781 4.237 1.815 1.00 98.25 89 LYS A CA 1
ATOM 751 C C . LYS A 1 89 ? 4.044 2.969 2.232 1.00 98.25 89 LYS A C 1
ATOM 753 O O . LYS A 1 89 ? 3.125 3.052 3.047 1.00 98.25 89 LYS A O 1
ATOM 758 N N . LYS A 1 90 ? 4.488 1.810 1.744 1.00 98.31 90 LYS A N 1
ATOM 759 C CA . LYS A 1 90 ? 3.971 0.501 2.140 1.00 98.31 90 LYS A CA 1
ATOM 760 C C . LYS A 1 90 ? 4.117 0.261 3.639 1.00 98.31 90 LYS A C 1
ATOM 762 O O . LYS A 1 90 ? 3.125 -0.047 4.292 1.00 98.31 90 LYS A O 1
ATOM 767 N N . GLU A 1 91 ? 5.308 0.459 4.205 1.00 98.50 91 GLU A N 1
ATOM 768 C CA . GLU A 1 91 ? 5.527 0.268 5.645 1.00 98.50 91 GLU A CA 1
ATOM 769 C C . GLU A 1 91 ? 4.632 1.194 6.481 1.00 98.50 91 GLU A C 1
ATOM 771 O O . GLU A 1 91 ? 4.028 0.759 7.462 1.00 98.50 91 GLU A O 1
ATOM 776 N N . THR A 1 92 ? 4.474 2.452 6.053 1.00 98.56 92 THR A N 1
ATOM 777 C CA . THR A 1 92 ? 3.577 3.417 6.709 1.00 98.56 92 THR A CA 1
ATOM 778 C C . THR A 1 92 ? 2.132 2.918 6.731 1.00 98.56 92 THR A C 1
ATOM 780 O O . THR A 1 92 ? 1.501 2.924 7.786 1.00 98.56 92 THR A O 1
ATOM 783 N N . LEU A 1 93 ? 1.619 2.440 5.593 1.00 98.69 93 LEU A N 1
ATOM 784 C CA . LEU A 1 93 ? 0.254 1.918 5.489 1.00 98.69 93 LEU A CA 1
ATOM 785 C C . LEU A 1 93 ? 0.058 0.649 6.328 1.00 98.69 93 LEU A C 1
ATOM 787 O O . LEU A 1 93 ? -0.963 0.499 6.996 1.00 98.69 93 LEU A O 1
ATOM 791 N N . LEU A 1 94 ? 1.044 -0.253 6.338 1.00 98.50 94 LEU A N 1
ATOM 792 C CA . LEU A 1 94 ? 1.000 -1.478 7.139 1.00 98.50 94 LEU A CA 1
ATOM 793 C C . LEU A 1 94 ? 1.100 -1.201 8.640 1.00 98.50 94 LEU A C 1
ATOM 795 O O . LEU A 1 94 ? 0.573 -1.970 9.447 1.00 98.50 94 LEU A O 1
ATOM 799 N N . LYS A 1 95 ? 1.800 -0.137 9.038 1.00 98.62 95 LYS A N 1
ATOM 800 C CA . LYS A 1 95 ? 1.802 0.347 10.419 1.00 98.62 95 LYS A CA 1
ATOM 801 C C . LYS A 1 95 ? 0.436 0.914 10.800 1.00 98.62 95 LYS A C 1
ATOM 803 O O . LYS A 1 95 ? -0.127 0.458 11.782 1.00 98.62 95 LYS A O 1
ATOM 808 N N . GLU A 1 96 ? -0.127 1.799 9.985 1.00 98.44 96 GLU A N 1
ATOM 809 C CA . GLU A 1 96 ? -1.467 2.356 10.212 1.00 98.44 96 GLU A CA 1
ATOM 810 C C . GLU A 1 96 ? -2.529 1.252 10.341 1.00 98.44 96 GLU A C 1
ATOM 812 O O . GLU A 1 96 ? -3.334 1.275 11.266 1.00 98.44 96 GLU A O 1
ATOM 817 N N . ARG A 1 97 ? -2.472 0.209 9.501 1.00 98.50 97 ARG A N 1
ATOM 818 C CA . ARG A 1 97 ? -3.356 -0.960 9.620 1.00 98.50 97 ARG A CA 1
ATOM 819 C C . ARG A 1 97 ? -3.254 -1.655 10.982 1.00 98.50 97 ARG A C 1
ATOM 821 O O . ARG A 1 97 ? -4.264 -2.107 11.516 1.00 98.50 97 ARG A O 1
ATOM 828 N N . ARG A 1 98 ? -2.033 -1.797 11.514 1.00 98.50 98 ARG A N 1
ATOM 829 C CA . ARG A 1 98 ? -1.788 -2.392 12.839 1.00 98.50 98 ARG A CA 1
ATOM 830 C C . ARG A 1 98 ? -2.378 -1.503 13.931 1.00 98.50 98 ARG A C 1
ATOM 832 O O . ARG A 1 98 ? -3.161 -1.997 14.732 1.00 98.50 98 ARG A O 1
ATOM 839 N N . ASP A 1 99 ? -2.085 -0.207 13.881 1.00 98.50 99 ASP A N 1
ATOM 840 C CA . ASP A 1 99 ? -2.569 0.776 14.853 1.00 98.50 99 ASP A CA 1
ATOM 841 C C . ASP A 1 99 ? -4.115 0.831 14.881 1.00 98.50 99 ASP A C 1
ATOM 843 O O . ASP A 1 99 ? -4.724 0.868 15.951 1.00 98.50 99 ASP A O 1
ATOM 847 N N . LEU A 1 100 ? -4.766 0.760 13.712 1.00 98.44 100 LEU A N 1
ATOM 848 C CA . LEU A 1 100 ? -6.227 0.710 13.592 1.00 98.44 100 LEU A CA 1
ATOM 849 C C . LEU A 1 100 ? -6.830 -0.577 14.169 1.00 98.44 100 LEU A C 1
ATOM 851 O O . LEU A 1 100 ? -7.875 -0.525 14.813 1.00 98.44 100 LEU A O 1
ATOM 855 N N . ASN A 1 101 ? -6.188 -1.727 13.957 1.00 97.62 101 ASN A N 1
ATOM 856 C CA . ASN A 1 101 ? -6.628 -3.003 14.528 1.00 97.62 101 ASN A CA 1
ATOM 857 C C . ASN A 1 101 ? -6.484 -3.005 16.061 1.00 97.62 101 ASN A C 1
ATOM 859 O O . ASN A 1 101 ? -7.402 -3.392 16.781 1.00 97.62 101 ASN A O 1
ATOM 863 N N . ASP A 1 102 ? -5.371 -2.492 16.585 1.00 98.38 102 ASP A N 1
ATOM 864 C CA . ASP A 1 102 ? -5.173 -2.352 18.030 1.00 98.38 102 ASP A CA 1
ATOM 865 C C . ASP A 1 102 ? -6.242 -1.441 18.657 1.00 98.38 102 ASP A C 1
ATOM 867 O O . ASP A 1 102 ? -6.795 -1.752 19.719 1.00 98.38 102 ASP A O 1
ATOM 871 N N . LEU A 1 103 ? -6.596 -0.349 17.971 1.00 98.00 103 LEU A N 1
ATOM 872 C CA . LEU A 1 103 ? -7.658 0.557 18.397 1.00 98.00 103 LEU A CA 1
ATOM 873 C C . LEU A 1 103 ? -9.047 -0.100 18.353 1.00 98.00 103 LEU A C 1
ATOM 875 O O . LEU A 1 103 ? -9.820 0.045 19.303 1.00 98.00 103 LEU A O 1
ATOM 879 N N . GLU A 1 104 ? -9.364 -0.844 17.291 1.00 98.00 104 GLU A N 1
ATOM 880 C CA . GLU A 1 104 ? -10.604 -1.621 17.179 1.00 98.00 104 GLU A CA 1
ATOM 881 C C . GLU A 1 104 ? -10.739 -2.620 18.337 1.00 98.00 104 GLU A C 1
ATOM 883 O O . GLU A 1 104 ? -11.788 -2.686 18.987 1.00 98.00 104 GLU A O 1
ATOM 888 N N . ASN A 1 105 ? -9.668 -3.357 18.642 1.00 97.62 105 ASN A N 1
ATOM 889 C CA . ASN A 1 105 ? -9.642 -4.336 19.726 1.00 97.62 105 ASN A CA 1
ATOM 890 C C . ASN A 1 105 ? -9.877 -3.676 21.090 1.00 97.62 105 ASN A C 1
ATOM 892 O O . ASN A 1 105 ? -10.673 -4.172 21.893 1.00 97.62 105 ASN A O 1
ATOM 896 N N . ALA A 1 106 ? -9.233 -2.534 21.345 1.00 97.94 106 ALA A N 1
ATOM 897 C CA . ALA A 1 106 ? -9.412 -1.781 22.583 1.00 97.94 106 ALA A CA 1
ATOM 898 C C . ALA A 1 106 ? -10.857 -1.278 22.750 1.00 97.94 106 ALA A C 1
ATOM 900 O O . ALA A 1 106 ? -11.452 -1.431 23.820 1.00 97.94 106 ALA A O 1
ATOM 901 N N . LEU A 1 107 ? -11.447 -0.722 21.686 1.00 97.31 107 LEU A N 1
ATOM 902 C CA . LEU A 1 107 ? -12.830 -0.241 21.698 1.00 97.31 107 LEU A CA 1
ATOM 903 C C . LEU A 1 107 ? -13.836 -1.388 21.846 1.00 97.31 107 LEU A C 1
ATOM 905 O O . LEU A 1 107 ? -14.795 -1.267 22.608 1.00 97.31 107 LEU A O 1
ATOM 909 N N . SER A 1 108 ? -13.601 -2.516 21.176 1.00 95.06 108 SER A N 1
ATOM 910 C CA . SER A 1 108 ? -14.438 -3.716 21.281 1.00 95.06 108 SER A CA 1
ATOM 911 C C . SER A 1 108 ? -14.412 -4.294 22.695 1.00 95.06 108 SER A C 1
ATOM 913 O O . SER A 1 108 ? -15.451 -4.659 23.247 1.00 95.06 108 SER A O 1
ATOM 915 N N . TYR A 1 109 ? -13.237 -4.318 23.328 1.00 96.31 109 TYR A N 1
ATOM 916 C CA . TYR A 1 109 ? -13.103 -4.730 24.722 1.00 96.31 109 TYR A CA 1
ATOM 917 C C . TYR A 1 109 ? -13.868 -3.793 25.668 1.00 96.31 109 TYR A C 1
ATOM 919 O O . TYR A 1 109 ? -14.636 -4.262 26.511 1.00 96.31 109 TYR A O 1
ATOM 927 N N . GLN A 1 110 ? -13.738 -2.474 25.487 1.00 95.31 110 GLN A N 1
ATOM 928 C CA . GLN A 1 110 ? -14.489 -1.484 26.264 1.00 95.31 110 GLN A CA 1
ATOM 929 C C . GLN A 1 110 ? -16.007 -1.665 26.098 1.00 95.31 110 GLN A C 1
ATOM 931 O O . GLN A 1 110 ? -16.751 -1.642 27.079 1.00 95.31 110 GLN A O 1
ATOM 936 N N . GLN A 1 111 ? -16.476 -1.892 24.870 1.00 94.00 111 GLN A N 1
ATOM 937 C CA . GLN A 1 111 ? -17.889 -2.128 24.578 1.00 94.00 111 GLN A CA 1
ATOM 938 C C . GLN A 1 111 ? -18.424 -3.359 25.327 1.00 94.00 111 GLN A C 1
ATOM 940 O O . GLN A 1 111 ? -19.513 -3.311 25.901 1.00 94.00 111 GLN A O 1
ATOM 945 N N . GLN A 1 112 ? -17.652 -4.451 25.367 1.00 93.06 112 GLN A N 1
ATOM 946 C CA . GLN A 1 112 ? -18.024 -5.667 26.094 1.00 93.06 112 GLN A CA 1
ATOM 947 C C . GLN A 1 112 ? -18.092 -5.451 27.608 1.00 93.06 112 GLN A C 1
ATOM 949 O O . GLN A 1 112 ? -18.982 -6.005 28.254 1.00 93.06 112 GLN A O 1
ATOM 954 N N . GLN A 1 113 ? -17.1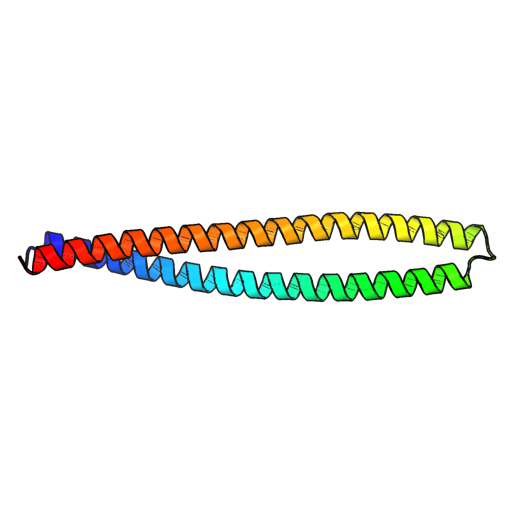76 -4.666 28.183 1.00 94.31 113 GLN A N 1
ATOM 955 C CA . GLN A 1 113 ? -17.213 -4.328 29.609 1.00 94.31 113 GLN A CA 1
ATOM 956 C C . GLN A 1 113 ? -18.486 -3.556 29.958 1.00 94.31 113 GLN A C 1
ATOM 958 O O . GLN A 1 113 ? -19.233 -3.984 30.837 1.00 94.31 113 GLN A O 1
ATOM 963 N N . LEU A 1 114 ? -18.797 -2.507 29.191 1.00 92.31 114 LEU A N 1
ATOM 964 C CA . LEU A 1 114 ? -20.019 -1.724 29.377 1.00 92.31 114 LEU A CA 1
ATOM 965 C C . LEU A 1 114 ? -21.277 -2.590 29.221 1.00 92.31 114 LEU A C 1
ATOM 967 O O . LEU A 1 114 ? -22.206 -2.486 30.015 1.00 92.31 114 LEU A O 1
ATOM 971 N N . ALA A 1 115 ? -21.304 -3.501 28.245 1.00 88.81 115 ALA A N 1
ATOM 972 C CA . ALA A 1 115 ? -22.428 -4.418 28.060 1.00 88.81 115 ALA A CA 1
ATOM 973 C C . ALA A 1 115 ? -22.618 -5.382 29.247 1.00 88.81 115 ALA A C 1
ATOM 975 O O . ALA A 1 115 ? -23.749 -5.741 29.573 1.00 88.81 115 ALA A O 1
ATOM 976 N N . ARG A 1 116 ? -21.535 -5.805 29.912 1.00 90.06 116 ARG A N 1
ATOM 977 C CA . ARG A 1 116 ? -21.620 -6.618 31.137 1.00 90.06 116 ARG A CA 1
ATOM 978 C C . ARG A 1 116 ? -22.166 -5.810 32.310 1.00 90.06 116 ARG A C 1
ATOM 980 O O . ARG A 1 116 ? -23.000 -6.334 33.033 1.00 90.06 116 ARG A O 1
ATOM 987 N N . GLU A 1 117 ? -21.759 -4.552 32.454 1.00 86.50 117 GLU A N 1
ATOM 988 C CA . GLU A 1 117 ? -22.269 -3.640 33.491 1.00 86.50 117 GLU A CA 1
ATOM 989 C C . GLU A 1 117 ? -23.750 -3.283 33.305 1.00 86.50 117 GLU A C 1
ATOM 991 O O . GLU A 1 117 ? -24.447 -3.033 34.279 1.00 86.50 117 GLU A O 1
ATOM 996 N N . VAL A 1 118 ? -24.259 -3.291 32.067 1.00 82.38 118 VAL A N 1
ATOM 997 C CA . VAL A 1 118 ? -25.702 -3.139 31.797 1.00 82.38 118 VAL A CA 1
ATOM 998 C C . VAL A 1 118 ? -26.509 -4.363 32.248 1.00 82.38 118 VAL A C 1
ATOM 1000 O O . VAL A 1 118 ? -27.678 -4.214 32.604 1.00 82.38 118 VAL A O 1
ATOM 1003 N N . ASN A 1 119 ? -25.908 -5.555 32.193 1.00 74.25 119 ASN A N 1
ATOM 1004 C CA . ASN A 1 119 ? -26.561 -6.835 32.486 1.00 74.25 119 ASN A CA 1
ATOM 1005 C C . ASN A 1 119 ? -26.386 -7.309 33.943 1.00 74.25 119 ASN A C 1
ATOM 1007 O O . ASN A 1 119 ? -26.998 -8.312 34.313 1.00 74.25 119 ASN A O 1
ATOM 1011 N N . ALA A 1 120 ? -25.537 -6.637 34.726 1.00 70.94 120 ALA A N 1
ATOM 1012 C CA . ALA A 1 120 ? -25.317 -6.877 36.154 1.00 70.94 120 ALA A CA 1
ATOM 1013 C C . ALA A 1 120 ? -26.283 -6.042 37.009 1.00 70.94 120 ALA A C 1
ATOM 1015 O O . ALA A 1 120 ? -26.727 -6.570 38.053 1.00 70.94 120 ALA A O 1
#

Sequence (120 aa):
MSQDIEKQINQVNQKLRSVFEEQDRNQSAIQAQEQAEADFYECRSRNRLLFDRILGTWHGDREMSQFFMNTYQDAQHIERKVTFELENKKETLLKERRDLNDLENALSYQQQQLAREVNA

Foldseek 3Di:
DPPVLVVVLVVLVVVLVVLVVVLVVLVVLLVVLVVVVVVLVVVVVVLVVVLVVQLVVCVVPPVSNVVSVVVVVVVVVVSVVVVVVSVVSNVVSVVSNVVSVVVSVVSVVVSVVSVVVVVD

Radius of gyration: 26.3 Å; Cα contacts (8 Å, |Δi|>4): 47; chains: 1; bounding box: 62×15×68 Å

Nearest PDB structures (foldseek):
  2ysu-assembly1_B  TM=7.763E-01  e=1.387E-01  Escherichia coli
  1ujw-assembly1_B  TM=7.540E-01  e=2.743E-01  Escherichia coli
  7nsu-assembly1_D  TM=7.843E-01  e=3.515E-01  Escherichia coli
  6nct-assembly1_B  TM=6.154E-01  e=2.578E-01  Homo sapiens
  7a0g-assembly1_JJJ  TM=4.509E-01  e=6.479E+00  Serratia marcescens

pLDDT: mean 94.87, std 5.69, range [61.34, 98.69]

Solvent-accessible surface area (backbone atoms only — not comparable to full-atom values): 6479 Å² total; per-residue (Å²): 126,60,76,63,60,57,51,52,48,52,52,46,54,51,51,50,51,54,47,53,54,50,49,53,52,50,53,53,50,48,53,52,50,54,50,53,50,52,55,49,54,52,49,52,52,53,51,51,57,50,49,56,51,50,46,70,69,34,62,86,39,67,67,61,32,50,51,53,51,52,54,49,52,54,49,52,54,50,51,54,52,52,50,52,53,51,53,53,51,50,52,52,50,56,46,50,54,49,55,49,50,55,49,49,52,53,47,53,52,50,48,52,52,53,54,49,64,68,74,107

Secondary structure (DSSP, 8-state):
--HHHHHHHHHHHHHHHHHHHHHHHHHHHHHHHHHHHHHHHHHHHHHHHHHHHHHHHHTT-HHHHHHHHHHHHHHHHHHHHHHHHHHHHHHHHHHHHHHHHHHHHHHHHHHHHHHHHHH-